Protein AF-A0A967JA42-F1 (afdb_monomer_lite)

Structure (mmCIF, N/CA/C/O backbone):
data_AF-A0A967JA42-F1
#
_entry.id   AF-A0A967JA42-F1
#
loop_
_atom_site.group_PDB
_atom_site.id
_atom_site.type_symbol
_atom_site.label_atom_id
_atom_site.label_alt_id
_atom_site.label_comp_id
_atom_site.label_asym_id
_atom_site.label_entity_id
_atom_site.label_seq_id
_atom_site.pdbx_PDB_ins_code
_atom_site.Cartn_x
_atom_site.Cartn_y
_atom_site.Cartn_z
_atom_site.occupancy
_atom_site.B_iso_or_equiv
_atom_site.auth_seq_id
_atom_site.auth_comp_id
_atom_site.auth_asym_id
_atom_site.auth_atom_id
_atom_site.pdbx_PDB_model_num
ATOM 1 N N . ASP A 1 1 ? 11.091 7.585 -7.318 1.00 93.00 1 ASP A N 1
ATOM 2 C CA . ASP A 1 1 ? 10.639 8.982 -7.158 1.00 93.00 1 ASP A CA 1
ATOM 3 C C . ASP A 1 1 ? 9.129 8.986 -6.918 1.00 93.00 1 ASP A C 1
ATOM 5 O O . ASP A 1 1 ? 8.401 8.480 -7.766 1.00 93.00 1 ASP A O 1
ATOM 9 N N . LEU A 1 2 ? 8.665 9.469 -5.758 1.00 95.62 2 LEU A N 1
ATOM 10 C CA . LEU A 1 2 ? 7.238 9.453 -5.392 1.00 95.62 2 LEU A CA 1
ATOM 11 C C . LEU A 1 2 ? 6.420 10.550 -6.086 1.00 95.62 2 LEU A C 1
ATOM 13 O O . LEU A 1 2 ? 5.235 10.347 -6.341 1.00 95.62 2 LEU A O 1
ATOM 17 N N . ALA A 1 3 ? 7.035 11.690 -6.409 1.00 94.75 3 ALA A N 1
ATOM 18 C CA . ALA A 1 3 ? 6.342 12.794 -7.064 1.00 94.75 3 ALA A CA 1
ATOM 19 C C . ALA A 1 3 ? 5.951 12.407 -8.496 1.00 94.75 3 ALA A C 1
ATOM 21 O O . ALA A 1 3 ? 4.792 12.550 -8.891 1.00 94.75 3 ALA A O 1
ATOM 22 N N . ARG A 1 4 ? 6.896 11.827 -9.248 1.00 95.88 4 ARG A N 1
ATOM 23 C CA . ARG A 1 4 ? 6.637 11.338 -10.612 1.00 95.88 4 ARG A CA 1
ATOM 24 C C . ARG A 1 4 ? 5.630 10.186 -10.618 1.00 95.88 4 ARG A C 1
ATOM 26 O O . ARG A 1 4 ? 4.740 10.169 -11.463 1.00 95.88 4 ARG A O 1
ATOM 33 N N . LEU A 1 5 ? 5.732 9.263 -9.657 1.00 95.38 5 LEU A N 1
ATOM 34 C CA . LEU A 1 5 ? 4.795 8.142 -9.534 1.00 95.38 5 LEU A CA 1
ATOM 35 C C . LEU A 1 5 ? 3.367 8.615 -9.222 1.00 95.38 5 LEU A C 1
ATOM 37 O O . LEU A 1 5 ? 2.417 8.131 -9.829 1.00 95.38 5 LEU A O 1
ATOM 41 N N . GLY A 1 6 ? 3.214 9.584 -8.317 1.00 96.06 6 GLY A N 1
ATOM 42 C CA . GLY A 1 6 ? 1.912 10.159 -7.980 1.00 96.06 6 GLY A CA 1
ATOM 43 C C . GLY A 1 6 ? 1.213 10.796 -9.180 1.00 96.06 6 GLY A C 1
ATOM 44 O O . GLY A 1 6 ? 0.019 10.575 -9.386 1.00 96.06 6 GLY A O 1
ATOM 45 N N . SER A 1 7 ? 1.972 11.508 -10.019 1.00 95.50 7 SER A N 1
ATOM 46 C CA . SER A 1 7 ? 1.475 12.053 -11.287 1.00 95.50 7 SER A CA 1
ATOM 47 C C . SER A 1 7 ? 1.077 10.950 -12.275 1.00 95.50 7 SER A C 1
ATOM 49 O O . SER A 1 7 ? -0.036 10.989 -12.794 1.00 95.50 7 SER A O 1
ATOM 51 N N . ALA A 1 8 ? 1.928 9.939 -12.482 1.00 94.81 8 ALA A N 1
ATOM 52 C CA . ALA A 1 8 ? 1.652 8.838 -13.410 1.00 94.81 8 ALA A CA 1
ATOM 53 C C . ALA A 1 8 ? 0.423 7.998 -13.013 1.00 94.81 8 ALA A C 1
ATOM 55 O O . ALA A 1 8 ? -0.292 7.503 -13.878 1.00 94.81 8 ALA A O 1
ATOM 56 N N . LEU A 1 9 ? 0.162 7.850 -11.710 1.00 95.31 9 LEU A N 1
ATOM 57 C CA . LEU A 1 9 ? -0.975 7.090 -11.179 1.00 95.31 9 LEU A CA 1
ATOM 58 C C . LEU A 1 9 ? -2.245 7.932 -10.966 1.00 95.31 9 LEU A C 1
ATOM 60 O O . LEU A 1 9 ? -3.207 7.417 -10.387 1.00 95.31 9 LEU A O 1
ATOM 64 N N . GLY A 1 10 ? -2.240 9.221 -11.334 1.00 95.44 10 GLY A N 1
ATOM 65 C CA . GLY A 1 10 ? -3.354 10.140 -11.064 1.00 95.44 10 GLY A CA 1
ATOM 66 C C . GLY A 1 10 ? -3.696 10.262 -9.572 1.00 95.44 10 GLY A C 1
ATOM 67 O O . GLY A 1 10 ? -4.843 10.502 -9.213 1.00 95.44 10 GLY A O 1
ATOM 68 N N . ALA A 1 11 ? -2.718 10.036 -8.691 1.00 92.69 11 ALA A N 1
ATOM 69 C CA . ALA A 1 11 ? -2.915 9.878 -7.249 1.00 92.69 11 ALA A CA 1
ATOM 70 C C . ALA A 1 11 ? -2.615 11.154 -6.439 1.00 92.69 11 ALA A C 1
ATOM 72 O O . ALA A 1 11 ? -2.716 11.142 -5.214 1.00 92.69 11 ALA A O 1
ATOM 73 N N . GLY A 1 12 ? -2.213 12.241 -7.103 1.00 93.38 12 GLY A N 1
ATOM 74 C CA . GLY A 1 12 ? -1.717 13.444 -6.435 1.00 93.38 12 GLY A CA 1
ATOM 75 C C . GLY A 1 12 ? -0.357 13.214 -5.766 1.00 93.38 12 GLY A C 1
ATOM 76 O O . GLY A 1 12 ? 0.429 12.366 -6.191 1.00 93.38 12 GLY A O 1
ATOM 77 N N . ARG A 1 13 ? -0.045 13.993 -4.723 1.00 95.50 13 ARG A N 1
ATOM 78 C CA . ARG A 1 13 ? 1.218 13.853 -3.981 1.00 95.50 13 ARG A CA 1
ATOM 79 C C . ARG A 1 13 ? 1.175 12.606 -3.096 1.00 95.50 13 ARG A C 1
ATOM 81 O O . ARG A 1 13 ? 0.378 12.544 -2.167 1.00 95.50 13 ARG A O 1
ATOM 88 N N . LEU A 1 14 ? 2.075 11.659 -3.348 1.00 96.75 14 LEU A N 1
ATOM 89 C CA . LEU A 1 14 ? 2.221 10.451 -2.536 1.00 96.75 14 LEU A CA 1
ATOM 90 C C . LEU A 1 14 ? 3.085 10.698 -1.292 1.00 96.75 14 LEU A C 1
ATOM 92 O O . LEU A 1 14 ? 4.056 11.455 -1.328 1.00 96.75 14 LEU A O 1
ATOM 96 N N . SER A 1 15 ? 2.755 9.994 -0.214 1.00 96.50 15 SER A N 1
ATOM 97 C CA . SER A 1 15 ? 3.544 9.880 1.013 1.00 96.50 15 SER A CA 1
ATOM 98 C C . SER A 1 15 ? 3.447 8.452 1.546 1.00 96.50 15 SER A C 1
ATOM 100 O O . SER A 1 15 ? 2.568 7.691 1.140 1.00 96.50 15 SER A O 1
ATOM 102 N N . PHE A 1 16 ? 4.332 8.080 2.468 1.00 96.44 16 PHE A N 1
ATOM 103 C CA . PHE A 1 16 ? 4.208 6.799 3.157 1.00 96.44 16 PHE A CA 1
ATOM 104 C C . PHE A 1 16 ? 2.995 6.797 4.094 1.00 96.44 16 PHE A C 1
ATOM 106 O O . PHE A 1 16 ? 2.635 7.829 4.664 1.00 96.44 16 PHE A O 1
ATOM 113 N N . ALA A 1 17 ? 2.357 5.634 4.222 1.00 96.50 17 ALA A N 1
ATOM 114 C CA . ALA A 1 17 ? 1.276 5.424 5.174 1.00 96.50 17 ALA A CA 1
ATOM 115 C C . ALA A 1 17 ? 1.826 5.410 6.607 1.00 96.50 17 ALA A C 1
ATOM 117 O O . ALA A 1 17 ? 2.943 4.946 6.844 1.00 96.50 17 ALA A O 1
ATOM 118 N N . SER A 1 18 ? 1.033 5.902 7.559 1.00 98.38 18 SER A N 1
ATOM 119 C CA . SER A 1 18 ? 1.356 5.764 8.977 1.00 98.38 18 SER A CA 1
ATOM 120 C C . SER A 1 18 ? 1.108 4.324 9.455 1.00 98.38 18 SER A C 1
ATOM 122 O O . SER A 1 18 ? 0.349 3.593 8.806 1.00 98.38 18 SER A O 1
ATOM 124 N N . PRO A 1 19 ? 1.706 3.899 10.583 1.00 98.56 19 PRO A N 1
ATOM 125 C CA . PRO A 1 19 ? 1.444 2.582 11.165 1.00 98.56 19 PRO A CA 1
ATOM 126 C C . PRO A 1 19 ? -0.048 2.314 11.403 1.00 98.56 19 PRO A C 1
ATOM 128 O O . PRO A 1 19 ? -0.523 1.213 11.141 1.00 98.56 19 PRO A O 1
ATOM 131 N N . GLU A 1 20 ? -0.800 3.331 11.825 1.00 98.56 20 GLU A N 1
ATOM 132 C CA . GLU A 1 20 ? -2.239 3.233 12.091 1.00 98.56 20 GLU A CA 1
ATOM 133 C C . GLU A 1 20 ? -3.009 2.932 10.803 1.00 98.56 20 GLU A C 1
ATOM 135 O O . GLU A 1 20 ? -3.849 2.038 10.786 1.00 98.56 20 GLU A O 1
ATOM 140 N N . ARG A 1 21 ? -2.665 3.607 9.696 1.00 97.81 21 ARG A N 1
ATOM 141 C CA . ARG A 1 21 ? -3.296 3.362 8.390 1.00 97.81 21 ARG A CA 1
ATOM 142 C C . ARG A 1 21 ? -2.941 1.998 7.805 1.00 97.81 21 ARG A C 1
ATOM 144 O O . ARG A 1 21 ? -3.763 1.409 7.105 1.00 97.81 21 ARG A O 1
ATOM 151 N N . LEU A 1 22 ? -1.728 1.500 8.057 1.00 98.38 22 LEU A N 1
ATOM 152 C CA . LEU A 1 22 ? -1.346 0.139 7.666 1.00 98.38 22 LEU A CA 1
ATOM 153 C C . LEU A 1 22 ? -2.172 -0.898 8.428 1.00 98.38 22 LEU A C 1
ATOM 155 O O . LEU A 1 22 ? -2.652 -1.853 7.822 1.00 98.38 22 LEU A O 1
ATOM 159 N N . LEU A 1 23 ? -2.385 -0.694 9.726 1.00 98.38 23 LEU A N 1
ATOM 160 C CA . LEU A 1 23 ? -3.215 -1.591 10.519 1.00 98.38 23 LEU A CA 1
ATOM 161 C C . LEU A 1 23 ? -4.684 -1.528 10.085 1.00 98.38 23 LEU A C 1
ATOM 163 O O . LEU A 1 23 ? -5.296 -2.571 9.879 1.00 98.38 23 LEU A O 1
ATOM 167 N N . GLU A 1 24 ? -5.223 -0.321 9.900 1.00 98.12 24 GLU A N 1
ATOM 168 C CA . GLU A 1 24 ? -6.619 -0.090 9.517 1.00 98.12 24 GLU A CA 1
ATOM 169 C C . GLU A 1 24 ? -6.973 -0.735 8.173 1.00 98.12 24 GLU A C 1
ATOM 171 O O . GLU A 1 24 ? -7.976 -1.437 8.072 1.00 98.12 24 GLU A O 1
ATOM 176 N N .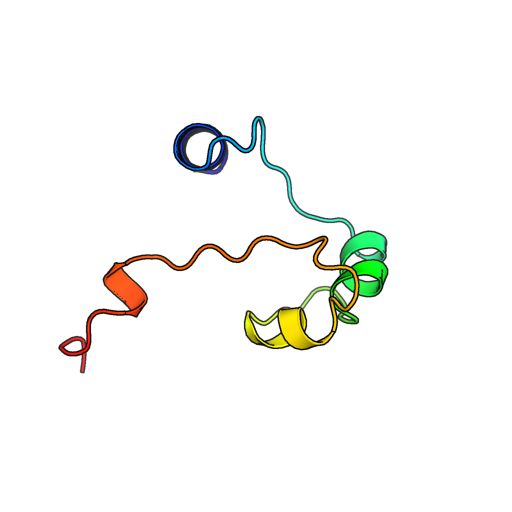 HIS A 1 25 ? -6.157 -0.507 7.140 1.00 98.19 25 HIS A N 1
ATOM 177 C CA . HIS A 1 25 ? -6.498 -0.938 5.783 1.00 98.19 25 HIS A CA 1
ATOM 178 C C . HIS A 1 25 ? -5.883 -2.283 5.392 1.00 98.19 25 HIS A C 1
ATOM 180 O O . HIS A 1 25 ? -6.454 -3.001 4.578 1.00 98.19 25 HIS A O 1
ATOM 186 N N . LEU A 1 26 ? -4.709 -2.624 5.928 1.00 98.31 26 LEU A N 1
ATOM 187 C CA . LEU A 1 26 ? -3.947 -3.803 5.507 1.00 98.31 26 LEU A CA 1
ATOM 188 C C . LEU A 1 26 ? -3.740 -4.821 6.632 1.00 98.31 26 LEU A C 1
ATOM 190 O O . LEU A 1 26 ? -3.269 -5.922 6.356 1.00 98.31 26 LEU A O 1
ATOM 194 N N . GLY A 1 27 ? -4.079 -4.502 7.885 1.00 98.25 27 GLY A N 1
ATOM 195 C CA . GLY A 1 27 ? -3.925 -5.421 9.016 1.00 98.25 27 GLY A CA 1
ATOM 196 C C . GLY A 1 27 ? -2.470 -5.772 9.347 1.00 98.25 27 GLY A C 1
ATOM 197 O O . GLY A 1 27 ? -2.218 -6.834 9.912 1.00 98.25 27 GLY A O 1
ATOM 198 N N . VAL A 1 28 ? -1.507 -4.921 8.976 1.00 98.44 28 VAL A N 1
ATOM 199 C CA . VAL A 1 28 ? -0.068 -5.175 9.169 1.00 98.44 28 VAL A CA 1
ATOM 200 C C . VAL A 1 28 ? 0.635 -4.015 9.865 1.00 98.44 28 VAL A C 1
ATOM 202 O O . VAL A 1 28 ? 0.179 -2.874 9.832 1.00 98.44 28 VAL A O 1
ATOM 205 N N . THR A 1 29 ? 1.787 -4.305 10.465 1.00 98.25 29 THR A N 1
ATOM 206 C CA . THR A 1 29 ? 2.681 -3.320 11.084 1.00 98.25 29 THR A CA 1
ATOM 207 C C . THR A 1 29 ? 3.872 -2.983 10.173 1.00 98.25 29 THR A C 1
ATOM 209 O O . THR A 1 29 ? 4.180 -3.735 9.237 1.00 98.25 29 THR A O 1
ATOM 212 N N . PRO A 1 30 ? 4.582 -1.859 10.415 1.00 98.12 30 PRO A N 1
ATOM 213 C CA . PRO A 1 30 ? 5.829 -1.562 9.713 1.00 98.12 30 PRO A CA 1
ATOM 214 C C . PRO A 1 30 ? 6.827 -2.725 9.807 1.00 98.12 30 PRO A C 1
ATOM 216 O O . PRO A 1 30 ? 7.031 -3.293 10.875 1.00 98.12 30 PRO A O 1
ATOM 219 N N . GLY A 1 31 ? 7.447 -3.079 8.681 1.00 97.31 31 GLY A N 1
ATOM 220 C CA . GLY A 1 31 ? 8.349 -4.234 8.569 1.00 97.31 31 GLY A CA 1
ATOM 221 C C . GLY A 1 31 ? 7.671 -5.542 8.139 1.00 97.31 31 GLY A C 1
ATOM 222 O O . GLY A 1 31 ? 8.350 -6.401 7.588 1.00 97.31 31 GLY A O 1
ATOM 223 N N . ALA A 1 32 ? 6.347 -5.669 8.287 1.00 97.62 32 ALA A N 1
ATOM 224 C CA . ALA A 1 32 ? 5.568 -6.831 7.835 1.00 97.62 32 ALA A CA 1
ATOM 225 C C . ALA A 1 32 ? 4.793 -6.580 6.521 1.00 97.62 32 ALA A C 1
ATOM 227 O O . ALA A 1 32 ? 3.924 -7.362 6.139 1.00 97.62 32 ALA A O 1
ATOM 228 N N . VAL A 1 33 ? 5.068 -5.465 5.836 1.00 97.25 33 VAL A N 1
ATOM 229 C CA . VAL A 1 33 ? 4.333 -5.048 4.635 1.00 97.25 33 VAL A CA 1
ATOM 230 C C . VAL A 1 33 ? 4.604 -6.007 3.478 1.00 97.25 33 VAL A C 1
ATOM 232 O O . VAL A 1 33 ? 5.749 -6.289 3.134 1.00 97.25 33 VAL A O 1
ATOM 235 N N . THR A 1 34 ? 3.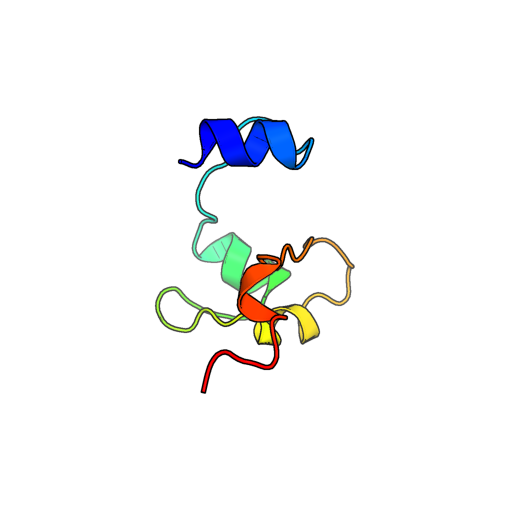532 -6.461 2.838 1.00 96.88 34 THR A N 1
ATOM 236 C CA . THR A 1 34 ? 3.563 -7.347 1.672 1.00 96.88 34 THR A CA 1
ATOM 237 C C . THR A 1 34 ? 2.423 -6.984 0.717 1.00 96.88 34 THR A C 1
ATOM 239 O O . THR A 1 34 ? 1.353 -6.598 1.198 1.00 96.88 34 THR A O 1
ATOM 242 N N . PRO A 1 35 ? 2.586 -7.118 -0.616 1.00 96.06 35 PRO A N 1
ATOM 243 C CA . PRO A 1 35 ? 1.489 -6.916 -1.566 1.00 96.06 35 PRO A CA 1
ATOM 244 C C . PRO A 1 35 ? 0.253 -7.772 -1.258 1.00 96.06 35 PRO A C 1
ATOM 246 O O . PRO A 1 35 ? -0.871 -7.341 -1.501 1.00 96.06 35 PRO A O 1
ATOM 249 N N . PHE A 1 36 ? 0.445 -8.956 -0.665 1.00 97.12 36 PHE A N 1
ATOM 250 C CA . PHE A 1 36 ? -0.649 -9.862 -0.312 1.00 97.12 36 PHE A CA 1
ATOM 251 C C . PHE A 1 36 ? -1.545 -9.337 0.813 1.00 97.12 36 PHE A C 1
ATOM 253 O O . PHE A 1 36 ? -2.675 -9.793 0.930 1.00 97.12 36 PHE A O 1
ATOM 260 N N . ALA A 1 37 ? -1.102 -8.356 1.605 1.00 98.25 37 ALA A N 1
ATOM 261 C CA . ALA A 1 37 ? -1.903 -7.797 2.695 1.00 98.25 37 ALA A CA 1
ATOM 262 C C . ALA A 1 37 ? -3.176 -7.084 2.203 1.00 98.25 37 ALA A C 1
ATOM 264 O O . ALA A 1 37 ? -4.095 -6.872 2.989 1.00 98.25 37 ALA A O 1
ATOM 265 N N . VAL A 1 38 ? -3.275 -6.770 0.903 1.00 98.06 38 VAL A N 1
ATOM 266 C CA . VAL A 1 38 ? -4.494 -6.209 0.298 1.00 98.06 38 VAL A CA 1
ATOM 267 C C . VAL A 1 38 ? -5.718 -7.113 0.478 1.00 98.06 38 VAL A C 1
ATOM 269 O O . VAL A 1 38 ? -6.836 -6.617 0.495 1.00 98.06 38 VAL A O 1
ATOM 272 N N . VAL A 1 39 ? -5.545 -8.423 0.695 1.00 97.94 39 VAL A N 1
ATOM 273 C CA . VAL A 1 39 ? -6.674 -9.326 0.995 1.00 97.94 39 VAL A CA 1
ATOM 274 C C . VAL A 1 39 ? -7.427 -8.940 2.276 1.00 97.94 39 VAL A C 1
ATOM 276 O O . VAL A 1 39 ? -8.578 -9.339 2.455 1.00 97.94 39 VAL A O 1
ATOM 279 N N . ASN A 1 40 ? -6.797 -8.156 3.159 1.00 98.19 40 ASN A N 1
ATOM 280 C CA . ASN A 1 40 ? -7.418 -7.632 4.373 1.00 98.19 40 ASN A CA 1
ATOM 281 C C . ASN A 1 40 ? -8.272 -6.373 4.112 1.00 98.19 40 ASN A C 1
ATOM 283 O O . ASN A 1 40 ? -9.131 -6.053 4.935 1.00 98.19 40 ASN A O 1
ATOM 287 N N . ASP A 1 41 ? -8.101 -5.694 2.971 1.00 98.12 41 ASP A N 1
ATOM 288 C CA . ASP A 1 41 ? -8.836 -4.476 2.603 1.00 98.12 41 ASP A CA 1
ATOM 289 C C . ASP A 1 41 ? -10.247 -4.794 2.082 1.00 98.12 41 ASP A C 1
ATOM 291 O O . ASP A 1 41 ? -10.564 -4.706 0.894 1.00 98.12 41 ASP A O 1
ATOM 295 N N . ARG A 1 42 ? -11.143 -5.164 2.997 1.00 96.38 42 ARG A N 1
ATOM 296 C CA . ARG A 1 42 ? -12.540 -5.493 2.658 1.00 96.38 42 ARG A CA 1
ATOM 297 C C . ARG A 1 42 ? -13.348 -4.298 2.155 1.00 96.38 42 ARG A C 1
ATOM 299 O O . ARG A 1 42 ? -14.385 -4.492 1.529 1.00 96.38 42 ARG A O 1
ATOM 306 N N . ALA A 1 43 ? -12.897 -3.083 2.452 1.00 96.88 43 ALA A N 1
ATOM 307 C CA . ALA A 1 43 ? -13.565 -1.854 2.048 1.00 96.88 43 ALA A CA 1
ATOM 308 C C . ALA A 1 43 ? -13.152 -1.389 0.640 1.00 96.88 43 ALA A C 1
ATOM 310 O O . ALA A 1 43 ? -13.730 -0.424 0.141 1.00 96.88 43 ALA A O 1
ATOM 311 N N . GLY A 1 44 ? -12.159 -2.031 0.008 1.00 96.94 44 GLY A N 1
ATOM 312 C CA . GLY A 1 44 ? -11.631 -1.613 -1.295 1.00 96.94 44 GLY A CA 1
ATOM 313 C C . GLY A 1 44 ? -10.991 -0.220 -1.265 1.00 96.94 44 GLY A C 1
ATOM 314 O O . GLY A 1 44 ? -11.046 0.514 -2.253 1.00 96.94 44 GLY A O 1
ATOM 315 N N . SER A 1 45 ? -10.436 0.177 -0.119 1.00 96.81 45 SER A N 1
ATOM 316 C CA . SER A 1 45 ? -9.828 1.496 0.093 1.00 96.81 45 SER A CA 1
ATOM 317 C C . SER A 1 45 ? -8.401 1.610 -0.459 1.00 96.81 45 SER A C 1
ATOM 319 O O . SER A 1 45 ? -7.865 2.716 -0.572 1.00 96.81 45 SER A O 1
ATOM 321 N N . VAL A 1 46 ? -7.766 0.492 -0.814 1.00 97.38 46 VAL A N 1
ATOM 322 C CA . VAL A 1 46 ? -6.372 0.410 -1.250 1.00 97.38 46 VAL A CA 1
ATOM 323 C C . VAL A 1 46 ? -6.295 0.074 -2.737 1.00 97.38 46 VAL A C 1
ATOM 325 O O . VAL A 1 46 ? -6.817 -0.930 -3.211 1.00 97.38 46 VAL A O 1
ATOM 328 N N . ARG A 1 47 ? -5.555 0.896 -3.490 1.00 96.06 47 ARG A N 1
ATOM 329 C CA . ARG A 1 47 ? -5.190 0.596 -4.881 1.00 96.06 47 ARG A CA 1
ATOM 330 C C . ARG A 1 47 ? -3.816 -0.055 -4.936 1.00 96.06 47 ARG A C 1
ATOM 332 O O . ARG A 1 47 ? -2.838 0.530 -4.473 1.00 96.06 47 ARG A O 1
ATOM 339 N N . VAL A 1 48 ? -3.735 -1.222 -5.566 1.00 95.81 48 VAL A N 1
ATOM 340 C CA . VAL A 1 48 ? -2.469 -1.913 -5.833 1.00 95.81 48 VAL A CA 1
ATOM 341 C C . VAL A 1 48 ? -1.951 -1.506 -7.206 1.00 95.81 48 VAL A C 1
ATOM 343 O O . VA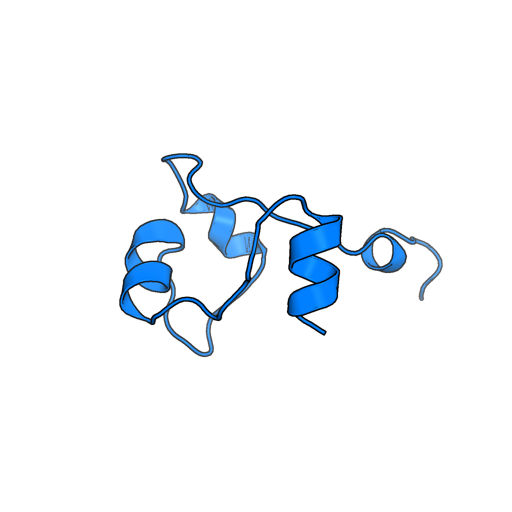L A 1 48 ? -2.666 -1.593 -8.201 1.00 95.81 48 VAL A O 1
ATOM 346 N N . ALA A 1 49 ? -0.694 -1.074 -7.259 1.00 94.56 49 ALA A N 1
ATOM 347 C CA . ALA A 1 49 ? 0.026 -0.827 -8.499 1.00 94.56 49 ALA A CA 1
ATOM 348 C C . ALA A 1 49 ? 1.206 -1.799 -8.579 1.00 94.56 49 ALA A C 1
ATOM 350 O O . ALA A 1 49 ? 2.031 -1.852 -7.667 1.00 94.56 49 ALA A O 1
ATOM 351 N N . VAL A 1 50 ? 1.283 -2.559 -9.669 1.00 93.81 50 VAL A N 1
ATOM 352 C CA . VAL A 1 50 ? 2.365 -3.513 -9.930 1.00 93.81 50 VAL A CA 1
ATOM 353 C C . VAL A 1 50 ? 3.203 -2.969 -11.077 1.00 93.81 50 VAL A C 1
ATOM 355 O O . VAL A 1 50 ? 2.668 -2.557 -12.105 1.00 93.81 50 VAL A O 1
ATOM 358 N N . ALA A 1 51 ? 4.521 -2.933 -10.900 1.00 92.25 51 ALA A N 1
ATOM 359 C CA . ALA A 1 51 ? 5.412 -2.565 -11.990 1.00 92.25 51 ALA A CA 1
ATOM 360 C C . ALA A 1 51 ? 5.329 -3.628 -13.094 1.00 92.25 51 ALA A C 1
ATOM 362 O O . ALA A 1 51 ? 5.434 -4.816 -12.805 1.00 92.25 51 ALA A O 1
ATOM 363 N N . ALA A 1 52 ? 5.194 -3.211 -14.355 1.00 91.06 52 ALA A N 1
ATOM 364 C CA . ALA A 1 52 ? 5.082 -4.139 -15.484 1.00 91.06 52 ALA A CA 1
ATOM 365 C C . ALA A 1 52 ? 6.260 -5.130 -15.564 1.00 91.06 52 ALA A C 1
ATOM 367 O O . ALA A 1 52 ? 6.068 -6.289 -15.898 1.00 91.06 52 ALA A O 1
ATOM 368 N N . SER A 1 53 ? 7.462 -4.708 -15.162 1.00 91.31 53 SER A N 1
ATOM 369 C CA . SER A 1 53 ? 8.659 -5.557 -15.112 1.00 91.31 53 SER A CA 1
ATOM 370 C C . SER A 1 53 ? 8.620 -6.678 -14.067 1.00 91.31 53 SER A C 1
ATOM 372 O O . SER A 1 53 ? 9.497 -7.539 -14.089 1.00 91.31 53 SER A O 1
ATOM 374 N N . LEU A 1 54 ? 7.660 -6.658 -13.133 1.00 89.81 54 LEU A N 1
ATOM 375 C CA . LEU A 1 54 ? 7.399 -7.762 -12.199 1.00 89.81 54 LEU A CA 1
ATOM 376 C C . LEU A 1 54 ? 6.473 -8.825 -12.797 1.00 89.81 54 LEU A C 1
ATOM 378 O O . LEU A 1 54 ? 6.400 -9.923 -12.261 1.00 89.81 54 LEU A O 1
ATOM 382 N N . LEU A 1 55 ? 5.759 -8.490 -13.872 1.00 89.19 55 LEU A N 1
ATOM 383 C CA . LEU A 1 55 ? 4.886 -9.407 -14.606 1.00 89.19 55 LEU A CA 1
ATOM 384 C C . LEU A 1 55 ? 5.602 -10.040 -15.806 1.00 89.19 55 LEU A C 1
ATOM 386 O O . LEU A 1 55 ? 5.007 -10.832 -16.525 1.00 89.19 55 LEU A O 1
ATOM 390 N N . ASP A 1 56 ? 6.858 -9.664 -16.044 1.00 89.56 56 ASP A N 1
ATOM 391 C CA . ASP A 1 56 ? 7.655 -10.186 -17.144 1.00 89.56 56 ASP A CA 1
ATOM 392 C C . ASP A 1 56 ? 8.192 -11.579 -16.781 1.00 89.56 56 ASP A C 1
ATOM 394 O O . ASP A 1 56 ? 9.063 -11.724 -15.919 1.00 89.56 56 ASP A O 1
ATOM 398 N N . GLU A 1 57 ? 7.627 -12.605 -17.417 1.00 71.62 57 GLU A N 1
ATOM 399 C CA . GLU A 1 57 ? 7.842 -14.025 -17.103 1.00 71.62 57 GLU A CA 1
ATOM 400 C C . GLU A 1 57 ? 9.262 -14.520 -17.444 1.00 71.62 57 GLU A C 1
ATOM 402 O O . GLU A 1 57 ? 9.694 -15.542 -16.919 1.00 71.62 57 GLU A O 1
ATOM 407 N N . ASN A 1 58 ? 10.034 -13.777 -18.247 1.00 68.69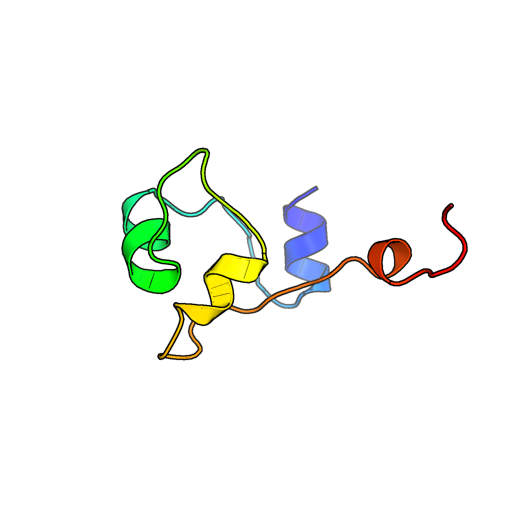 58 ASN A N 1
ATOM 408 C CA . ASN A 1 58 ? 11.389 -14.152 -18.690 1.00 68.69 58 ASN A CA 1
ATOM 409 C C . ASN A 1 58 ? 12.526 -13.599 -17.806 1.00 68.69 58 ASN A C 1
ATOM 411 O O . ASN A 1 58 ? 13.645 -13.383 -18.276 1.00 68.69 58 ASN A O 1
ATOM 415 N N . ARG A 1 59 ? 12.262 -13.327 -16.523 1.00 60.12 59 ARG A N 1
ATOM 416 C CA . ARG A 1 59 ? 13.270 -12.810 -15.573 1.00 60.12 59 ARG A CA 1
ATOM 417 C C . ARG A 1 59 ? 13.844 -13.862 -14.616 1.00 60.12 59 ARG A C 1
ATOM 419 O O . ARG A 1 59 ? 14.247 -13.507 -13.505 1.00 60.12 59 ARG A O 1
ATOM 426 N N . LEU A 1 60 ? 13.930 -15.113 -15.068 1.00 53.41 60 LEU A N 1
ATOM 427 C CA . LEU A 1 60 ? 14.704 -16.197 -14.451 1.00 53.41 60 LEU A CA 1
ATOM 428 C C . LEU A 1 60 ? 15.597 -16.875 -15.491 1.00 53.41 60 LEU A C 1
ATOM 430 O O . LEU A 1 60 ? 15.099 -17.117 -16.611 1.00 53.41 60 LEU A O 1
#

Sequence (60 aa):
DLARLGSALGAGRLSFASPERLLEHLGVTPGAVTPFAVVNDRAGSVRVAVAASLLDENRL

Secondary structure (DSSP, 8-state):
-HHHHHHHTT--S--PPPHHHHHHHHS--TT---GGGGGG-TT--------GGGS-TT--

Foldseek 3Di:
DQCVVCVVVVNHRDDDDDQVVCCVQQVDGPPGDDPVSNVSRPVPPDDDDDDVVVVPPPPD

Radius of gyration: 13.36 Å; chains: 1; bounding box: 28×30×31 Å

pLDDT: mean 93.86, std 8.66, range 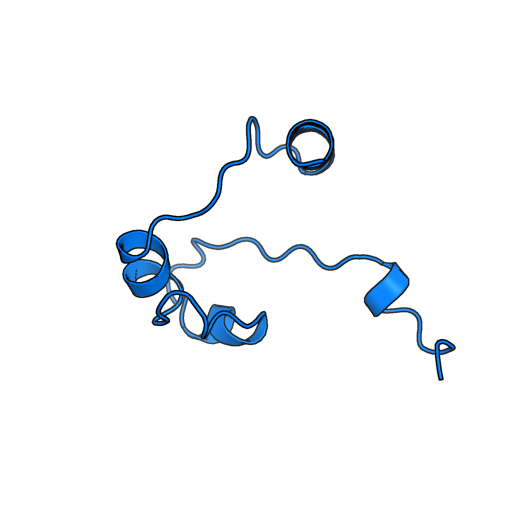[53.41, 98.56]

=== Feature glossary ===
The record interleaves many kinds of information about one protein. Here is each kind framed as the question it answers.

Q: Are the domains correctly placed relative to each other?
A: Predicted aligned error is AlphaFold's pairwise confidence. Unlike pLDDT (per-residue), PAE is per-residue-pair and captures whether two parts of the structure are correctly placed relative to each other. Units are ångströms of expected positional error.

Q: Which residues are in helices, strands, or loops?
A: Eight-state secondary structure (DSSP): H is the canonical α-helix, G the tighter 3₁₀-helix, I the wider π-helix; E/B are β-structure, T and S are turns and bends, and '-' is everything else. DSSP derives these from the pattern of main-chain N–H···O=C hydrogen bonds, not from the sequence.

Q: What if only a Cα trace is available?
A: P-SEA three-state annotation labels each residue as helix, strand, or coil based purely on the geometry of the Cα trace. It serves as a fallback when the full backbone (and thus DSSP) is unavailable.

Q: What are the backbone torsion angles?
A: φ (phi) and ψ (psi) are the two rotatable backbone dihedrals per residue: φ is the C(i-1)–N–Cα–C torsion, ψ is the N–Cα–C–N(i+1) torsion, both in degrees on (−180°, 180°]. α-helical residues cluster near (−60°, −45°); β-strand residues near (−120°, +130°). A Ramachandran plot is simply a scatter of (φ, ψ) for every residue.

Q: What known structures does this most resemble?
A: Structural nearest neighbors (via Foldseek easy-search vs the PDB). Reported per hit: target PDB id, E-value, and alignment TM-score. A TM-score above ~0.5 is the conventional threshold for 'same fold'.

Q: What family and function is it annotated with?
A: Database cross-references. InterPro integrates a dozen domain/family signature databases into unified entries with residue-range hits. GO terms attach function/process/location labels with evidence codes. CATH codes position the fold in a four-level structural taxonomy. Organism is the NCBI-taxonomy species name.

Q: Which residues are buried vs exposed?
A: Solvent accessibility: the surface area of each residue that a 1.4 Å water probe can touch, in Å². When only backbone atoms are present the absolute values are lower than full-atom SASA (side chains contribute most of the area) and are flagged as backbone-only.

Q: What do the diagnostic plots show?
A: Three diagnostic plots accompany the record. The Cα contact map visualizes the tertiary structure as a 2D adjacency matrix (8 Å cutoff, sequence-local contacts suppressed). The Ramachandran plot shows the distribution of backbone (φ, ψ) torsions, with points in the α and β basins reflecting secondary structure content. The PAE plot shows AlphaFold's inter-residue confidence as a color matrix.

Q: What is the amino-acid chain?
A: The amino-acid sequence is the protein's primary structure: the linear order of residues from the N-terminus to the C-terminus, written in one-letter code. Everything else here — the 3D coordinates, the secondary s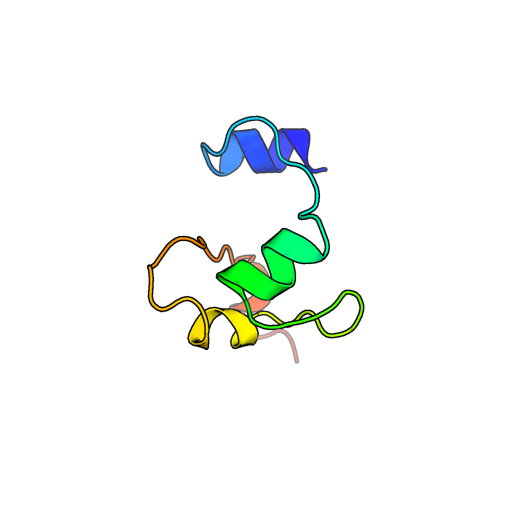tructure, the domain annotations — is ultimately a consequence of this string.

Q: What do the rendered images show?
A: The six renders are orthographic views along the three Cartesian axes in both directions. Representation (cartoon, sticks, or surface) and color scheme (sequence-rainbow or by-chain) vary across proteins so the training set covers all the common visualization conventions.

Q: Where is each backbone atom in 3D?
A: The mmCIF table is the protein's shape written out atom by atom. For each backbone N, Cα, C, and carbonyl O, it records an (x, y, z) coordinate triple in Å plus the residue type, chain letter, and residue number.

Q: How mobile is each atom in the crystal?
A: For experimental (PDB) structures, the B-factor (temperature factor) quantifies the positional spread of each atom in the crystal — a combination of thermal vibration and static disorder — in units of Å². High B-factors mark flexible loops or poorly resolved regions; low B-factors mark the rigid, well-ordered core.

Q: How big and how compact is the whole molecule?
A: Three whole-structure scalars: the radius of gyration (RMS distance of Cα from centroid, in Å), the count of Cα–Cα contacts (pairs closer than 8 Å and separated by more than four residues in sequence — i.e. tertiary, not local, contacts), and the bounding-box dimensions. Together they distinguish compact globular folds from extended fibres or disordered chains.

Q: What does the local fold look like, residue by residue?
A: A 3Di character summarizes, for each residue, the relative orientation of the Cα frame of its nearest spatial neighbor. Because it encodes fold topology rather than chemistry, 3Di alignments detect remote structural similarity that sequence alignment misses.

Q: How confident is the AlphaFold model at each residue?
A: For AlphaFold models, the B-factor field carries pLDDT — the model's own estimate of local accuracy on a 0–100 scale. Regions with pLDDT<50 should be treated as essentially unmodeled; they often correspond to intrinsically disordered segments.